Protein AF-A0A8X6Q287-F1 (afdb_monomer)

Solvent-accessible surface area (backbone atoms only — not comparable to full-atom values): 5822 Å² total; per-residue (Å²): 109,68,67,64,54,37,73,71,60,63,93,61,76,41,81,41,77,33,71,49,62,68,57,26,62,59,40,52,80,41,66,56,38,47,49,36,72,46,82,75,79,82,52,89,53,64,66,61,37,51,48,53,54,50,53,51,51,51,52,51,29,41,77,67,72,75,42,55,74,75,39,78,46,77,47,79,41,46,88,56,94,71,87,92,48,74,78,40,79,47,82,44,73,39,118

Foldseek 3Di:
DLLVVLVVPDPAAAEAEDCDPVCQVVQVVGPRYNRDHDPDDQDPDPVVSLVVRVVVSLVVCVVVVSDDFQDKDKDFAAPDDDPPGTDDIDIDGHD

Sequence (95 aa):
TAHLISKYRPRCPILCVTREAVTARQAQVYRAIIAIHFTDEKKSDFMEDVKTRIDYAINFGKKKEILSNGNIIITVTGSRPGKGGTDTIRVINVQ

Structure (mmCIF, N/CA/C/O backbone):
data_AF-A0A8X6Q287-F1
#
_entry.id   AF-A0A8X6Q287-F1
#
loop_
_atom_site.group_PDB
_atom_site.id
_atom_site.type_symbol
_atom_site.label_atom_id
_atom_site.label_alt_id
_atom_site.label_comp_id
_atom_site.label_asym_id
_atom_site.label_entity_id
_atom_site.label_seq_id
_atom_site.pdbx_PDB_ins_code
_atom_site.Cartn_x
_atom_site.Cartn_y
_atom_site.Cartn_z
_atom_site.occupancy
_atom_site.B_iso_or_equiv
_atom_site.auth_seq_id
_atom_site.auth_comp_id
_atom_site.auth_asym_id
_atom_site.auth_atom_id
_atom_site.pdbx_PDB_model_num
ATOM 1 N N . THR A 1 1 ? -2.186 -6.958 -7.666 1.00 92.31 1 THR A N 1
ATOM 2 C CA . THR A 1 1 ? -2.266 -7.223 -6.212 1.00 92.31 1 THR A CA 1
ATOM 3 C C . THR A 1 1 ? -3.470 -6.576 -5.555 1.00 92.31 1 THR A C 1
ATOM 5 O O . THR A 1 1 ? -4.338 -7.311 -5.113 1.00 92.31 1 THR A O 1
ATOM 8 N N . ALA A 1 2 ? -3.596 -5.243 -5.529 1.00 95.44 2 ALA A N 1
ATOM 9 C CA . ALA A 1 2 ? -4.674 -4.575 -4.785 1.00 95.44 2 ALA A CA 1
ATOM 10 C C . ALA A 1 2 ? -6.101 -5.001 -5.206 1.00 95.44 2 ALA A C 1
ATOM 12 O O . ALA A 1 2 ? -6.950 -5.221 -4.346 1.00 95.44 2 ALA A O 1
ATOM 13 N N . HIS A 1 3 ? -6.344 -5.235 -6.503 1.00 95.38 3 HIS A N 1
ATOM 14 C CA . HIS A 1 3 ? -7.613 -5.801 -6.987 1.00 95.38 3 HIS A CA 1
ATOM 15 C C . HIS A 1 3 ? -7.950 -7.169 -6.357 1.00 95.38 3 HIS A C 1
ATOM 17 O O . HIS A 1 3 ? -9.091 -7.403 -5.963 1.00 95.38 3 HIS A O 1
ATOM 23 N N . LEU A 1 4 ? -6.960 -8.056 -6.197 1.00 95.75 4 LEU A N 1
ATOM 24 C CA . LEU A 1 4 ? -7.168 -9.366 -5.569 1.00 95.75 4 LEU A CA 1
ATOM 25 C C . LEU A 1 4 ? -7.500 -9.231 -4.081 1.00 95.75 4 LEU A C 1
ATOM 27 O O . LEU A 1 4 ? -8.328 -9.979 -3.581 1.00 95.75 4 LEU A O 1
ATOM 31 N N . ILE A 1 5 ? -6.916 -8.253 -3.384 1.00 96.50 5 ILE A N 1
ATOM 32 C CA . ILE A 1 5 ? -7.283 -7.950 -1.992 1.00 96.50 5 ILE A CA 1
ATOM 33 C C . ILE A 1 5 ? -8.735 -7.451 -1.936 1.00 96.50 5 ILE A C 1
ATOM 35 O O . ILE A 1 5 ? -9.530 -7.937 -1.135 1.00 96.50 5 ILE A O 1
ATOM 39 N N . SER A 1 6 ? -9.116 -6.541 -2.838 1.00 97.81 6 SER A N 1
ATOM 40 C CA . SER A 1 6 ? -10.486 -6.019 -2.940 1.00 97.81 6 SER A CA 1
ATOM 41 C C . SER A 1 6 ? -11.529 -7.114 -3.212 1.00 97.81 6 SER A C 1
ATOM 43 O O . SER A 1 6 ? -12.634 -7.050 -2.663 1.00 97.81 6 SER A O 1
ATOM 45 N N . LYS A 1 7 ? -11.176 -8.157 -3.983 1.00 97.88 7 LYS A N 1
ATOM 46 C CA . LYS A 1 7 ? -12.031 -9.332 -4.241 1.00 97.88 7 LYS A CA 1
ATOM 47 C C . LYS A 1 7 ? -12.518 -9.994 -2.948 1.00 97.88 7 LYS A C 1
ATOM 49 O O . LYS A 1 7 ? -13.679 -10.381 -2.884 1.00 97.88 7 LYS A O 1
ATOM 54 N N . TYR A 1 8 ? -11.675 -10.070 -1.917 1.00 97.56 8 TYR A N 1
ATOM 55 C CA . TYR A 1 8 ? -12.030 -10.656 -0.617 1.00 97.56 8 TYR A CA 1
ATOM 56 C C . TYR A 1 8 ? -12.792 -9.696 0.312 1.00 97.56 8 TYR A C 1
ATOM 58 O O . TYR A 1 8 ? -13.068 -10.037 1.457 1.00 97.56 8 TYR A O 1
ATOM 66 N N . ARG A 1 9 ? -13.171 -8.508 -0.183 1.00 96.62 9 ARG A N 1
ATOM 67 C CA . ARG A 1 9 ? -14.067 -7.546 0.481 1.00 96.62 9 ARG A CA 1
ATOM 68 C C . ARG A 1 9 ? -13.680 -7.234 1.941 1.00 96.62 9 ARG A C 1
ATOM 70 O O . ARG A 1 9 ? -14.547 -7.310 2.815 1.00 96.62 9 ARG A O 1
ATOM 77 N N . PRO A 1 10 ? -12.430 -6.820 2.229 1.00 96.94 10 PRO A N 1
ATOM 78 C CA . PRO A 1 10 ? -12.075 -6.396 3.578 1.00 96.94 10 PRO A CA 1
ATOM 79 C C . PRO A 1 10 ? -12.983 -5.249 4.050 1.00 96.94 10 PRO A C 1
ATOM 81 O O . PRO A 1 10 ? -13.514 -4.465 3.248 1.00 96.94 10 PRO A O 1
ATOM 84 N N . ARG A 1 11 ? -13.190 -5.180 5.369 1.00 96.31 11 ARG A N 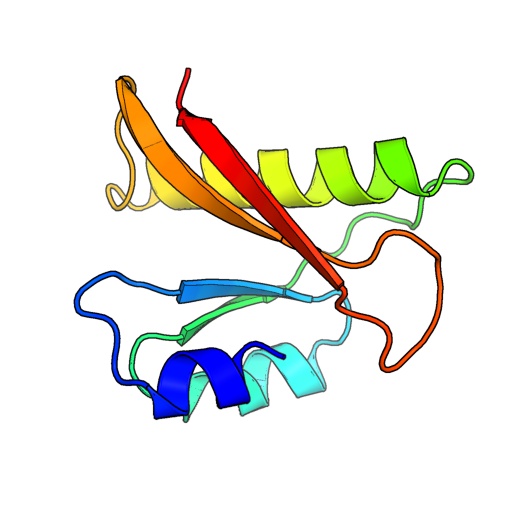1
ATOM 85 C CA . ARG A 1 11 ? -13.957 -4.100 6.013 1.00 96.31 11 ARG A CA 1
ATOM 86 C C . ARG A 1 11 ? -13.157 -2.798 6.102 1.00 96.31 11 ARG A C 1
ATOM 88 O O . ARG A 1 11 ? -13.760 -1.735 6.149 1.00 96.31 11 ARG A O 1
ATOM 95 N N . CYS A 1 12 ? -11.829 -2.885 6.102 1.00 95.31 12 CYS A N 1
ATOM 96 C CA . CYS A 1 12 ? -10.929 -1.739 6.118 1.00 95.31 12 CYS A CA 1
ATOM 97 C C . CYS A 1 12 ? -10.644 -1.197 4.701 1.00 95.31 12 CYS A C 1
ATOM 99 O O . CYS A 1 12 ? -10.780 -1.932 3.714 1.00 95.31 12 CYS A O 1
ATOM 101 N N . PRO A 1 13 ? -10.238 0.081 4.585 1.00 96.88 13 PRO A N 1
ATOM 102 C CA . PRO A 1 13 ? -9.741 0.641 3.333 1.00 96.88 13 PRO A CA 1
ATOM 103 C C . PRO A 1 13 ? -8.397 0.017 2.926 1.00 96.88 13 PRO A C 1
ATOM 105 O O . PRO A 1 13 ? -7.588 -0.382 3.762 1.00 96.88 13 PRO A O 1
ATOM 108 N N . ILE A 1 14 ? -8.146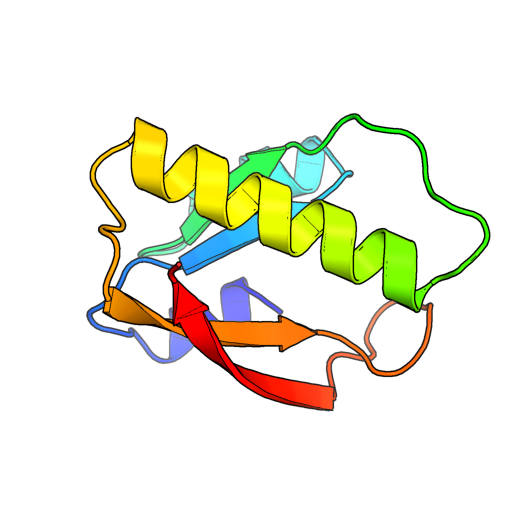 -0.035 1.618 1.00 98.06 14 ILE A N 1
ATOM 109 C CA . ILE A 1 14 ? -6.925 -0.554 0.999 1.00 98.06 14 ILE A CA 1
ATOM 110 C C . ILE A 1 14 ? -6.174 0.627 0.381 1.00 98.06 14 ILE A C 1
ATOM 112 O O . ILE A 1 14 ? -6.554 1.126 -0.678 1.00 98.06 14 ILE A O 1
ATOM 116 N N . LEU A 1 15 ? -5.089 1.062 1.018 1.00 97.81 15 LEU A N 1
ATOM 117 C CA . LEU A 1 15 ? -4.213 2.100 0.474 1.00 97.81 15 LEU A CA 1
ATOM 118 C C . LEU A 1 15 ? -3.281 1.477 -0.580 1.00 97.81 15 LEU A C 1
ATOM 120 O O . LEU A 1 15 ? -2.362 0.729 -0.249 1.00 97.81 15 LEU A O 1
ATOM 124 N N . CYS A 1 16 ? -3.533 1.747 -1.862 1.00 97.44 16 CYS A N 1
ATOM 125 C CA . CYS A 1 16 ? -2.770 1.174 -2.973 1.00 97.44 16 CYS A CA 1
ATOM 126 C C . CYS A 1 16 ? -1.778 2.193 -3.538 1.00 97.44 16 CYS A C 1
ATOM 128 O O . CYS A 1 16 ? -2.155 3.057 -4.328 1.00 97.44 16 CYS A O 1
ATOM 130 N N . VAL A 1 17 ? -0.501 2.051 -3.184 1.00 97.00 17 VAL A N 1
ATOM 131 C CA . VAL A 1 17 ? 0.580 2.910 -3.686 1.00 97.00 17 VAL A CA 1
ATOM 132 C C . VAL A 1 17 ? 1.108 2.398 -5.023 1.00 97.00 17 VAL A C 1
ATOM 134 O O . VAL A 1 17 ? 1.520 1.242 -5.137 1.00 97.00 17 VAL A O 1
ATOM 137 N N . THR A 1 18 ? 1.143 3.261 -6.034 1.00 95.88 18 THR A N 1
ATOM 138 C CA . THR A 1 18 ? 1.703 2.944 -7.355 1.00 95.88 18 THR A CA 1
ATOM 139 C C . THR A 1 18 ? 2.396 4.155 -7.967 1.00 95.88 18 THR A C 1
ATOM 141 O O . THR A 1 18 ? 1.955 5.283 -7.771 1.00 95.88 18 THR A O 1
ATOM 144 N N . ARG A 1 19 ? 3.465 3.922 -8.738 1.00 95.50 19 ARG A N 1
ATOM 145 C CA . ARG A 1 19 ? 4.113 4.958 -9.566 1.00 95.50 19 ARG A CA 1
ATOM 146 C C . ARG A 1 19 ? 3.429 5.154 -10.917 1.00 95.50 19 ARG A C 1
ATOM 148 O O . ARG A 1 19 ? 3.566 6.197 -11.545 1.00 95.50 19 ARG A O 1
ATOM 155 N N . GLU A 1 20 ? 2.670 4.153 -11.353 1.00 95.38 20 GLU A N 1
ATOM 156 C CA . GLU A 1 20 ? 1.986 4.172 -12.639 1.00 95.38 20 GLU A CA 1
ATOM 157 C C . GLU A 1 20 ? 0.644 4.904 -12.518 1.00 95.38 20 GLU A C 1
ATOM 159 O O . GLU A 1 20 ? -0.293 4.407 -11.881 1.00 95.38 20 GLU A O 1
ATOM 164 N N . ALA A 1 21 ? 0.538 6.075 -13.150 1.00 97.06 21 ALA A N 1
ATOM 165 C CA . ALA A 1 21 ? -0.635 6.940 -13.054 1.00 97.06 21 ALA A CA 1
ATOM 166 C C . ALA A 1 21 ? -1.890 6.284 -13.655 1.00 97.06 21 ALA A C 1
ATOM 168 O O . ALA A 1 21 ? -2.994 6.443 -13.128 1.00 97.06 21 ALA A O 1
ATOM 169 N N . VAL A 1 22 ? -1.731 5.503 -14.733 1.00 97.56 22 VAL A N 1
ATOM 170 C CA . VAL A 1 22 ? -2.842 4.747 -15.336 1.00 97.56 22 VAL A CA 1
ATOM 171 C C . VAL A 1 22 ? -3.384 3.717 -14.345 1.00 97.56 22 VAL A C 1
ATOM 173 O O . VAL A 1 22 ? -4.594 3.634 -14.141 1.00 97.56 22 VAL A O 1
ATOM 176 N N . THR A 1 23 ? -2.489 2.997 -13.661 1.00 96.06 23 THR A N 1
ATOM 177 C CA . THR A 1 23 ? -2.863 2.008 -12.639 1.00 96.06 23 THR A CA 1
ATOM 178 C C . THR A 1 23 ? -3.569 2.676 -11.463 1.00 96.06 23 THR A C 1
ATOM 180 O O . THR A 1 23 ? -4.550 2.130 -10.968 1.00 96.06 23 THR A O 1
ATOM 183 N N . ALA A 1 24 ? -3.119 3.860 -11.030 1.00 97.31 24 ALA A N 1
ATOM 184 C CA . ALA A 1 24 ? -3.771 4.595 -9.947 1.00 97.31 24 ALA A CA 1
ATOM 185 C C . ALA A 1 24 ? -5.225 4.946 -10.299 1.00 97.31 24 ALA A C 1
ATOM 187 O O . ALA A 1 24 ? -6.130 4.690 -9.508 1.00 97.31 24 ALA A O 1
ATOM 188 N N . ARG A 1 25 ? -5.465 5.469 -11.509 1.00 97.62 25 ARG A N 1
ATOM 189 C CA . ARG A 1 25 ? -6.820 5.797 -11.982 1.00 97.62 25 ARG A CA 1
ATOM 190 C C . ARG A 1 25 ? -7.701 4.558 -12.104 1.00 97.62 25 ARG A C 1
ATOM 192 O O . ARG A 1 25 ? -8.827 4.563 -11.624 1.00 97.62 25 ARG A O 1
ATOM 199 N N . GLN A 1 26 ? -7.182 3.482 -12.691 1.00 97.88 26 GLN A N 1
ATOM 200 C CA . GLN A 1 26 ? -7.922 2.225 -12.825 1.00 97.88 26 GLN A CA 1
ATOM 201 C C . GLN A 1 26 ? -8.219 1.579 -11.469 1.00 97.88 26 GLN A C 1
ATOM 203 O O . GLN A 1 26 ? -9.271 0.982 -11.290 1.00 97.88 26 GLN A O 1
ATOM 208 N N . ALA A 1 27 ? -7.327 1.701 -10.487 1.00 97.38 27 ALA A N 1
ATOM 209 C CA . ALA A 1 27 ? -7.522 1.095 -9.176 1.00 97.38 27 ALA A CA 1
ATOM 210 C C . ALA A 1 27 ? -8.745 1.654 -8.421 1.00 97.38 27 ALA A C 1
ATOM 212 O O . ALA A 1 27 ? -9.324 0.938 -7.607 1.00 97.38 27 ALA A O 1
ATOM 213 N N . GLN A 1 28 ? -9.169 2.884 -8.731 1.00 94.69 28 GLN A N 1
ATOM 214 C CA . GLN A 1 28 ? -10.315 3.556 -8.104 1.00 94.69 28 GLN A CA 1
ATOM 215 C C . GLN A 1 28 ? -11.664 2.864 -8.374 1.00 94.69 28 GLN A C 1
ATOM 217 O O . GLN A 1 28 ? -12.597 3.051 -7.600 1.00 94.69 28 GLN A O 1
ATOM 222 N N . VAL A 1 29 ? -11.795 2.038 -9.425 1.00 97.12 29 VAL A N 1
ATOM 223 C CA . VAL A 1 29 ? -13.069 1.334 -9.698 1.00 97.12 29 VAL A CA 1
ATOM 224 C C . VAL A 1 29 ? -13.310 0.139 -8.771 1.00 97.12 29 VAL A C 1
ATOM 226 O O . VAL A 1 29 ? -14.413 -0.405 -8.716 1.00 97.12 29 VAL A O 1
ATOM 229 N N . TYR A 1 30 ? -12.286 -0.305 -8.039 1.00 98.06 30 TYR A N 1
ATOM 230 C CA . TYR A 1 30 ? -12.389 -1.458 -7.154 1.00 98.06 30 TYR A CA 1
ATOM 231 C C .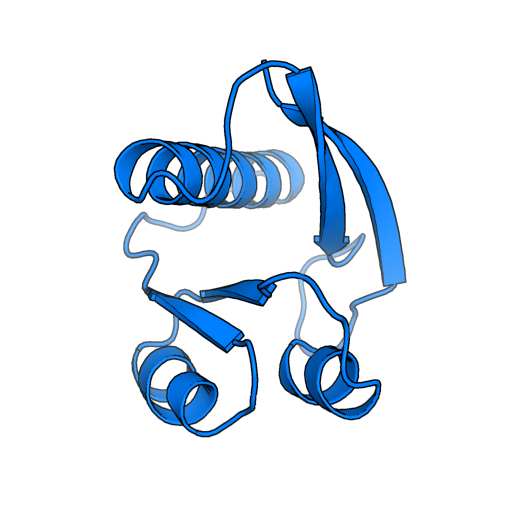 TYR A 1 30 ? -12.771 -1.036 -5.738 1.00 98.06 30 TYR A C 1
ATOM 233 O O . TYR A 1 30 ? -12.198 -0.118 -5.154 1.00 98.06 30 TYR A O 1
ATOM 241 N N . ARG A 1 31 ? -13.710 -1.773 -5.134 1.00 97.25 31 ARG A N 1
ATOM 242 C CA . ARG A 1 31 ? -14.210 -1.479 -3.784 1.00 97.25 31 ARG A CA 1
ATOM 243 C C . ARG A 1 31 ? -13.073 -1.374 -2.769 1.00 97.25 31 ARG A C 1
ATOM 245 O O . ARG A 1 31 ? -12.207 -2.247 -2.716 1.00 97.25 31 ARG A O 1
ATOM 252 N N . ALA A 1 32 ? -13.185 -0.378 -1.895 1.00 96.62 32 ALA A N 1
ATOM 253 C CA . ALA A 1 32 ? -12.282 -0.112 -0.778 1.00 96.62 32 ALA A CA 1
ATOM 254 C C . ALA A 1 32 ? -10.848 0.269 -1.178 1.00 96.62 32 ALA A C 1
ATOM 256 O O . ALA A 1 32 ? -10.063 0.574 -0.286 1.00 96.62 32 ALA A O 1
ATOM 257 N N . ILE A 1 33 ? -10.493 0.293 -2.469 1.00 98.25 33 ILE A N 1
ATOM 258 C CA . ILE A 1 33 ? -9.171 0.751 -2.889 1.00 98.25 33 ILE A CA 1
ATOM 259 C C . ILE A 1 33 ? -9.151 2.275 -2.934 1.00 98.25 33 ILE A C 1
ATOM 261 O O . ILE A 1 33 ? -9.905 2.896 -3.674 1.00 98.25 33 ILE A O 1
ATOM 265 N N . ILE A 1 34 ? -8.230 2.861 -2.179 1.00 97.50 34 ILE A N 1
ATOM 266 C CA . ILE A 1 34 ? -7.842 4.263 -2.288 1.00 97.50 34 ILE A CA 1
ATOM 267 C C . ILE A 1 34 ? -6.480 4.267 -2.971 1.00 97.50 34 ILE A C 1
ATOM 269 O O . ILE A 1 34 ? -5.471 3.861 -2.388 1.00 97.50 34 ILE A O 1
ATOM 273 N N . ALA A 1 35 ? -6.459 4.657 -4.243 1.00 97.50 35 ALA A N 1
ATOM 274 C CA . ALA A 1 35 ? -5.231 4.667 -5.020 1.00 97.50 35 ALA A CA 1
ATOM 275 C C . ALA A 1 35 ? -4.403 5.920 -4.719 1.00 97.50 35 ALA A C 1
ATOM 277 O O . ALA A 1 35 ? -4.921 7.036 -4.731 1.00 97.50 35 ALA A O 1
ATOM 278 N N . ILE A 1 36 ? -3.109 5.717 -4.493 1.00 97.38 36 ILE A N 1
ATOM 279 C CA . ILE A 1 36 ? -2.132 6.753 -4.181 1.00 97.38 36 ILE A CA 1
ATOM 280 C C . ILE A 1 36 ? -1.083 6.744 -5.293 1.00 97.38 36 ILE A C 1
ATOM 282 O O . ILE A 1 36 ? -0.371 5.751 -5.478 1.00 97.38 36 ILE A O 1
ATOM 286 N N . HIS A 1 37 ? -1.001 7.843 -6.044 1.00 97.44 37 HIS A N 1
ATOM 287 C CA . HIS A 1 37 ? 0.035 8.026 -7.058 1.00 97.44 37 HIS A CA 1
ATOM 288 C C . HIS A 1 37 ? 1.304 8.557 -6.389 1.00 97.44 37 HIS A C 1
ATOM 290 O O . HIS A 1 37 ? 1.324 9.671 -5.877 1.00 97.44 37 HIS A O 1
ATOM 296 N N . PHE A 1 38 ? 2.339 7.724 -6.354 1.00 97.44 38 PHE A N 1
ATOM 297 C CA . PHE A 1 38 ? 3.638 8.042 -5.774 1.00 97.44 38 PHE A CA 1
ATOM 298 C C . PHE A 1 38 ? 4.584 8.506 -6.878 1.00 97.44 38 PHE A C 1
ATOM 300 O O . PHE A 1 38 ? 4.854 7.747 -7.808 1.00 97.44 38 PHE A O 1
ATOM 307 N N . THR A 1 39 ? 5.059 9.743 -6.794 1.00 96.25 39 THR A N 1
ATOM 308 C CA . THR A 1 39 ? 5.852 10.379 -7.855 1.00 96.25 39 THR A CA 1
ATOM 309 C C . THR A 1 39 ? 7.347 10.393 -7.578 1.00 96.25 39 THR A C 1
ATOM 311 O O . THR A 1 39 ? 8.106 10.690 -8.495 1.00 96.25 39 THR A O 1
ATOM 314 N N . ASP A 1 40 ? 7.780 10.060 -6.359 1.00 95.75 40 ASP A N 1
ATOM 315 C CA . ASP A 1 40 ? 9.202 10.116 -6.032 1.00 95.75 40 ASP A CA 1
ATOM 316 C C . ASP A 1 40 ? 9.985 9.061 -6.818 1.00 95.75 40 ASP A C 1
ATOM 318 O O . ASP A 1 40 ? 9.514 7.941 -7.104 1.00 95.75 40 ASP A O 1
ATOM 322 N N . GLU A 1 41 ? 11.222 9.433 -7.137 1.00 94.44 41 GLU A N 1
ATOM 323 C CA . GLU A 1 41 ? 12.145 8.600 -7.888 1.00 94.44 41 GLU A CA 1
ATOM 324 C C . GLU A 1 41 ? 12.385 7.254 -7.198 1.00 94.44 41 GLU A C 1
ATOM 326 O O . GLU A 1 41 ? 12.213 7.071 -5.987 1.00 94.44 41 GLU A O 1
ATOM 331 N N . LYS A 1 42 ? 12.724 6.252 -8.007 1.00 93.44 42 LYS A N 1
ATOM 332 C CA . LYS A 1 42 ? 13.022 4.916 -7.504 1.00 93.44 42 LYS A CA 1
ATOM 333 C C . LYS A 1 42 ? 14.386 4.933 -6.820 1.00 93.44 42 LYS A C 1
ATOM 335 O O . LYS A 1 42 ? 15.379 5.270 -7.459 1.00 93.44 42 LYS A O 1
ATOM 340 N N . LYS A 1 43 ? 14.442 4.501 -5.558 1.00 93.88 43 LYS A N 1
ATOM 341 C CA . LYS A 1 43 ? 15.720 4.334 -4.853 1.00 93.88 43 LYS A CA 1
ATOM 342 C C . LYS A 1 43 ? 16.493 3.122 -5.383 1.00 93.88 43 LYS A C 1
ATOM 344 O O . LYS A 1 43 ? 15.900 2.169 -5.899 1.00 93.88 43 LYS A O 1
ATOM 349 N N . SER A 1 44 ? 17.819 3.175 -5.264 1.00 92.94 44 SER A N 1
ATOM 350 C CA . SER A 1 44 ? 18.720 2.087 -5.665 1.00 92.94 44 SER A CA 1
ATOM 351 C C . SER A 1 44 ? 18.505 0.840 -4.808 1.00 92.94 44 SER A C 1
ATOM 353 O O . SER A 1 44 ? 18.364 -0.255 -5.355 1.00 92.94 44 SER A O 1
ATOM 355 N N . ASP A 1 45 ? 18.406 1.012 -3.486 1.00 94.50 45 ASP A N 1
ATOM 356 C CA . ASP A 1 45 ? 18.014 -0.065 -2.587 1.00 94.50 45 ASP A CA 1
ATOM 357 C C . ASP A 1 45 ? 16.506 -0.323 -2.664 1.00 94.50 45 ASP A C 1
ATOM 359 O O . ASP A 1 45 ? 15.665 0.552 -2.437 1.00 94.50 45 ASP A O 1
ATOM 363 N N . PHE A 1 46 ? 16.158 -1.568 -2.976 1.00 90.75 46 PHE A N 1
ATOM 364 C CA . PHE A 1 46 ? 14.772 -1.979 -3.142 1.00 90.75 46 PHE A CA 1
ATOM 365 C C . PHE A 1 46 ? 13.998 -1.936 -1.821 1.00 90.75 46 PHE A C 1
ATOM 367 O O . PHE A 1 46 ? 12.823 -1.563 -1.813 1.00 90.75 46 PHE A O 1
ATOM 374 N N . MET A 1 47 ? 14.634 -2.311 -0.709 1.00 91.88 47 MET A N 1
ATOM 375 C CA . MET A 1 47 ? 13.960 -2.355 0.588 1.00 91.88 47 MET A CA 1
ATOM 376 C C . MET A 1 47 ? 13.700 -0.950 1.122 1.00 91.88 47 MET A C 1
ATOM 378 O O . MET A 1 47 ? 12.604 -0.673 1.614 1.00 91.88 47 MET A O 1
ATOM 382 N N . GLU A 1 48 ? 14.653 -0.040 0.949 1.00 94.75 48 GLU A N 1
ATOM 383 C CA . GLU A 1 48 ? 14.482 1.375 1.248 1.00 94.75 48 GLU A CA 1
ATOM 384 C C . GLU A 1 48 ? 13.407 2.021 0.358 1.00 94.75 48 GLU A C 1
ATOM 386 O O . GLU A 1 48 ? 12.577 2.791 0.850 1.00 94.75 48 GLU A O 1
ATOM 391 N N . ASP A 1 49 ? 13.350 1.671 -0.932 1.00 94.88 49 ASP A N 1
ATOM 392 C CA . ASP A 1 49 ? 12.296 2.124 -1.849 1.00 94.88 49 ASP A CA 1
ATOM 393 C C . ASP A 1 49 ? 10.897 1.681 -1.395 1.00 94.88 49 ASP A C 1
ATOM 395 O O . ASP A 1 49 ? 9.935 2.455 -1.417 1.00 94.88 49 ASP A O 1
ATOM 399 N N . VAL A 1 50 ? 10.768 0.416 -0.983 1.00 94.12 50 VAL A N 1
ATOM 400 C CA . VAL A 1 50 ? 9.520 -0.138 -0.447 1.00 94.12 50 VAL A CA 1
ATOM 401 C C . V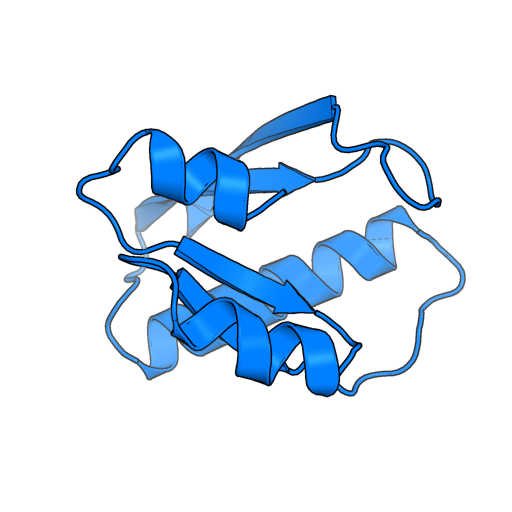AL A 1 50 ? 9.139 0.570 0.851 1.00 94.12 50 VAL A C 1
ATOM 403 O O . VAL A 1 50 ? 7.985 0.976 0.992 1.00 94.12 50 VAL A O 1
ATOM 406 N N . LYS A 1 51 ? 10.093 0.761 1.769 1.00 94.75 51 LYS A N 1
ATOM 407 C CA . LYS A 1 51 ? 9.865 1.462 3.037 1.00 94.75 51 LYS A CA 1
ATOM 408 C C . LYS A 1 51 ? 9.387 2.895 2.805 1.00 94.75 51 LYS A C 1
ATOM 410 O O . LYS A 1 51 ? 8.351 3.272 3.337 1.00 94.75 51 LYS A O 1
ATOM 415 N N . THR A 1 52 ? 10.053 3.638 1.923 1.00 96.88 52 THR A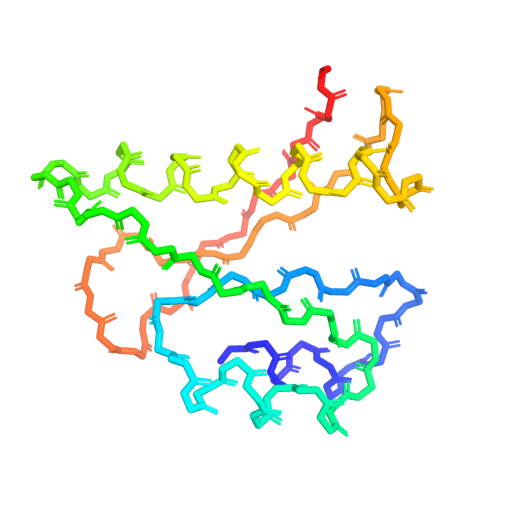 N 1
ATOM 416 C CA . THR A 1 52 ? 9.678 5.020 1.577 1.00 96.88 52 THR A CA 1
ATOM 417 C C . THR A 1 52 ? 8.229 5.102 1.076 1.00 96.88 52 THR A C 1
ATOM 419 O O . THR A 1 52 ? 7.473 5.985 1.475 1.00 96.88 52 THR A O 1
ATOM 422 N N . ARG A 1 53 ? 7.792 4.134 0.257 1.00 96.56 53 ARG A N 1
ATOM 423 C CA . ARG A 1 53 ? 6.398 4.054 -0.213 1.00 96.56 53 ARG A CA 1
ATOM 424 C C . ARG A 1 53 ? 5.399 3.710 0.892 1.00 96.56 53 ARG A C 1
ATOM 426 O O . ARG A 1 53 ? 4.282 4.225 0.872 1.00 96.56 53 ARG A O 1
ATOM 433 N N . ILE A 1 54 ? 5.774 2.839 1.829 1.00 96.38 54 ILE A N 1
ATOM 434 C CA . ILE A 1 54 ? 4.946 2.513 3.000 1.00 96.38 54 ILE A CA 1
ATOM 435 C C . ILE A 1 54 ? 4.785 3.757 3.878 1.00 96.38 54 ILE A C 1
ATOM 437 O O . ILE A 1 54 ? 3.657 4.114 4.211 1.00 96.38 54 ILE A O 1
ATOM 441 N N . ASP A 1 55 ? 5.880 4.453 4.179 1.00 96.50 55 ASP A N 1
ATOM 442 C CA . ASP A 1 55 ? 5.872 5.663 5.004 1.00 96.50 55 ASP A CA 1
ATOM 443 C C . ASP A 1 55 ? 5.021 6.767 4.355 1.00 96.50 55 ASP A C 1
ATOM 445 O O . ASP A 1 55 ? 4.204 7.408 5.020 1.00 96.50 55 ASP A O 1
ATOM 449 N N . TYR A 1 56 ? 5.111 6.925 3.030 1.00 97.56 56 TYR A N 1
ATOM 450 C CA . TYR A 1 56 ? 4.238 7.827 2.276 1.00 97.56 56 TYR A CA 1
ATOM 451 C C . TYR A 1 56 ? 2.751 7.468 2.433 1.00 97.56 56 TYR A C 1
ATOM 453 O O . TYR A 1 56 ? 1.921 8.348 2.667 1.00 97.56 56 TYR A O 1
ATOM 461 N N . ALA A 1 57 ? 2.397 6.180 2.342 1.00 97.62 57 ALA A N 1
ATOM 462 C CA . ALA A 1 57 ? 1.019 5.721 2.520 1.00 97.62 57 ALA A CA 1
ATOM 463 C C . ALA A 1 57 ? 0.500 5.968 3.940 1.00 97.62 57 ALA A C 1
ATOM 465 O O . ALA A 1 57 ? -0.651 6.373 4.106 1.00 97.62 57 ALA A O 1
ATOM 466 N N . ILE A 1 58 ? 1.343 5.747 4.951 1.00 97.06 58 ILE A N 1
ATOM 467 C CA . ILE A 1 58 ? 1.013 6.008 6.355 1.00 97.06 58 ILE A CA 1
ATOM 468 C C . ILE A 1 58 ? 0.739 7.499 6.547 1.00 97.06 58 ILE A C 1
ATOM 470 O O . ILE A 1 58 ? -0.315 7.862 7.066 1.00 97.06 58 ILE A O 1
ATOM 474 N N . ASN A 1 59 ? 1.632 8.367 6.066 1.00 96.81 59 ASN A N 1
ATOM 475 C CA . ASN A 1 59 ? 1.470 9.819 6.166 1.00 96.81 59 ASN A CA 1
ATOM 476 C C . ASN A 1 59 ? 0.218 10.312 5.429 1.00 96.81 59 ASN A C 1
ATOM 478 O O . ASN A 1 59 ? -0.527 11.141 5.954 1.00 96.81 59 ASN A O 1
ATOM 482 N N . PHE A 1 60 ? -0.058 9.765 4.243 1.00 97.31 60 PHE A N 1
ATOM 483 C CA . PHE A 1 60 ? -1.299 10.029 3.522 1.00 97.31 60 PHE A CA 1
ATOM 484 C C . PHE A 1 60 ? -2.528 9.594 4.334 1.00 97.31 60 PHE A C 1
ATOM 486 O O . PHE A 1 60 ? -3.478 10.364 4.465 1.00 97.31 60 PHE A O 1
ATOM 493 N N . GLY A 1 61 ? -2.503 8.386 4.906 1.00 97.06 61 GLY A N 1
ATOM 494 C CA . GLY A 1 61 ? -3.585 7.845 5.727 1.00 97.06 61 GLY A CA 1
ATOM 495 C C . GLY A 1 61 ? -3.850 8.681 6.977 1.00 97.06 61 GLY A C 1
ATOM 496 O O . GLY A 1 61 ? -5.009 8.963 7.272 1.00 97.06 61 GLY A O 1
ATOM 497 N N . LYS A 1 62 ? -2.796 9.157 7.651 1.00 96.75 62 LYS A N 1
ATOM 498 C CA . LYS A 1 62 ? -2.908 10.090 8.782 1.00 96.75 62 LYS A CA 1
ATOM 499 C C . LYS A 1 62 ? -3.520 11.422 8.370 1.00 96.75 62 LYS A C 1
ATOM 501 O O . LYS A 1 62 ? -4.473 11.879 8.987 1.00 96.75 62 LYS A O 1
ATOM 506 N N . LYS A 1 63 ? -3.029 12.021 7.280 1.00 97.06 63 LYS A N 1
ATOM 507 C CA . LYS A 1 63 ? -3.549 13.295 6.755 1.00 97.06 63 LYS A CA 1
ATOM 508 C C . LYS A 1 63 ? -5.020 13.209 6.333 1.00 97.06 63 LYS A C 1
ATOM 510 O O . LYS A 1 63 ? -5.713 14.220 6.317 1.00 97.06 63 LYS A O 1
ATOM 515 N N . LYS A 1 64 ? -5.481 12.023 5.934 1.00 96.00 64 LYS A N 1
ATOM 516 C CA . LYS A 1 64 ? -6.874 11.749 5.562 1.00 96.00 64 LYS A CA 1
ATOM 517 C C . LYS A 1 64 ? -7.727 11.230 6.720 1.00 96.00 64 LYS A C 1
ATOM 519 O O . LYS A 1 64 ? -8.856 10.833 6.460 1.00 96.00 64 LYS A O 1
ATOM 524 N N . GLU A 1 65 ? -7.192 11.206 7.943 1.00 95.50 65 GLU A N 1
ATOM 525 C CA . GLU A 1 65 ? -7.876 10.707 9.146 1.00 95.50 65 GLU A CA 1
ATOM 526 C C . GLU A 1 65 ? -8.361 9.249 9.008 1.00 95.50 65 GLU A C 1
ATOM 528 O O . GLU A 1 65 ? -9.289 8.804 9.675 1.00 95.50 65 GLU A O 1
ATOM 533 N N . ILE A 1 66 ? -7.709 8.479 8.130 1.00 95.56 66 ILE A N 1
ATOM 534 C CA . ILE A 1 66 ? -7.947 7.040 7.944 1.00 95.56 66 ILE A CA 1
ATOM 535 C C . ILE A 1 66 ? -7.162 6.238 8.984 1.00 95.56 66 ILE A C 1
ATOM 537 O O . ILE A 1 66 ? -7.589 5.159 9.393 1.00 95.56 66 ILE A O 1
ATOM 541 N N . LEU A 1 67 ? -5.985 6.743 9.360 1.00 96.44 67 LEU A N 1
ATOM 542 C CA . LEU A 1 67 ? -5.066 6.113 10.300 1.00 96.44 67 LEU A CA 1
ATOM 543 C C . LEU A 1 67 ? -4.742 7.079 11.436 1.00 96.44 67 LEU A C 1
ATOM 545 O O . LEU A 1 67 ? -4.450 8.247 11.193 1.00 96.44 67 LEU A O 1
ATOM 549 N N . SER A 1 68 ? -4.685 6.544 12.649 1.00 95.75 68 SER A N 1
ATOM 550 C CA . SER A 1 68 ? -4.193 7.230 13.843 1.00 95.75 68 SER A CA 1
ATOM 551 C C . SER A 1 68 ? -3.003 6.481 14.437 1.00 95.75 68 SER A C 1
ATOM 553 O O . SER A 1 68 ? -2.803 5.289 1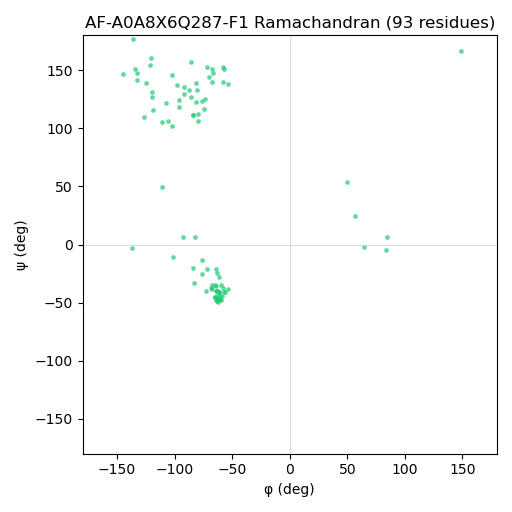4.181 1.00 95.75 68 SER A O 1
ATOM 555 N N . ASN A 1 69 ? -2.207 7.170 15.254 1.00 95.12 69 ASN A N 1
ATOM 556 C CA . ASN A 1 69 ? -1.122 6.532 15.998 1.00 95.12 69 ASN A CA 1
ATOM 557 C C . ASN A 1 69 ? -1.685 5.402 16.881 1.00 95.12 69 ASN A C 1
ATOM 559 O O . ASN A 1 69 ? -2.770 5.525 17.452 1.00 95.12 69 ASN A O 1
ATOM 563 N N . GLY A 1 70 ? -0.966 4.283 16.957 1.00 94.62 70 GLY A N 1
ATOM 564 C CA . GLY A 1 70 ? -1.401 3.065 17.645 1.00 94.62 70 GLY A CA 1
ATOM 565 C C . GLY A 1 70 ? -2.313 2.150 16.820 1.00 94.62 70 GLY A C 1
ATOM 566 O O . GLY A 1 70 ? -2.637 1.055 17.275 1.00 94.62 70 GLY A O 1
ATOM 567 N N . ASN A 1 71 ? -2.730 2.541 15.609 1.00 95.25 71 ASN A N 1
ATOM 568 C CA . ASN A 1 71 ? -3.435 1.624 14.713 1.00 95.25 71 ASN A CA 1
ATOM 569 C C . ASN A 1 71 ? -2.494 0.545 14.169 1.00 95.25 71 ASN A C 1
ATOM 571 O O . ASN A 1 71 ? -1.336 0.805 13.843 1.00 95.25 71 ASN A O 1
ATOM 575 N N . ILE A 1 72 ? -3.036 -0.659 13.999 1.00 96.62 72 ILE A N 1
ATOM 576 C CA . ILE A 1 72 ? -2.353 -1.768 13.340 1.00 96.62 72 ILE A CA 1
ATOM 577 C C . ILE A 1 72 ? -2.705 -1.735 11.854 1.00 96.62 72 ILE A C 1
ATOM 579 O O . ILE A 1 72 ? -3.882 -1.704 11.492 1.00 96.62 72 ILE A O 1
ATOM 583 N N . ILE A 1 73 ? -1.694 -1.800 10.990 1.00 97.06 73 ILE A N 1
ATOM 584 C CA . ILE A 1 73 ? -1.881 -1.945 9.544 1.00 97.06 73 ILE A CA 1
ATOM 585 C C . ILE A 1 73 ? -1.189 -3.200 9.020 1.00 97.06 73 ILE A C 1
ATOM 587 O O . ILE A 1 73 ? -0.213 -3.699 9.585 1.00 97.06 73 ILE A O 1
ATOM 591 N N . ILE A 1 74 ? -1.708 -3.705 7.904 1.00 97.62 74 ILE A N 1
ATOM 592 C CA . ILE A 1 74 ? -1.143 -4.839 7.180 1.00 97.62 74 ILE A CA 1
ATOM 593 C C . ILE A 1 74 ? -0.503 -4.303 5.905 1.00 97.62 74 ILE A C 1
ATOM 595 O O . ILE A 1 7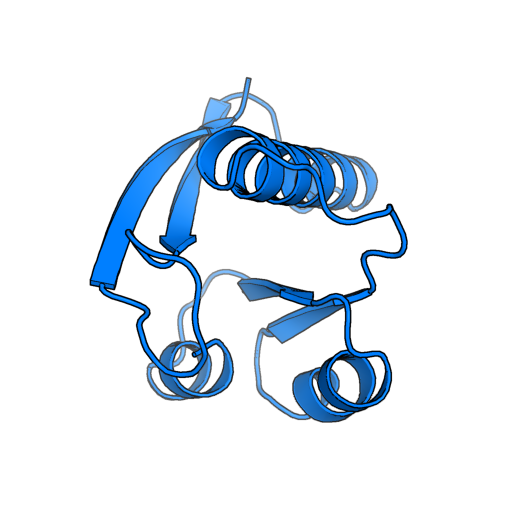4 ? -1.173 -3.693 5.071 1.00 97.62 74 ILE A O 1
ATOM 599 N N . THR A 1 75 ? 0.791 -4.551 5.739 1.00 96.88 75 THR A N 1
ATOM 600 C CA . THR A 1 75 ? 1.514 -4.244 4.503 1.00 96.88 75 THR A CA 1
ATOM 601 C C . THR A 1 75 ? 1.631 -5.497 3.653 1.00 96.88 75 THR A C 1
ATOM 603 O O . THR A 1 75 ? 1.889 -6.588 4.162 1.00 96.88 75 THR A O 1
ATOM 606 N N . VAL A 1 76 ? 1.417 -5.334 2.350 1.00 96.62 76 VAL A N 1
ATOM 607 C CA . VAL A 1 76 ? 1.476 -6.413 1.365 1.00 96.62 76 VAL A CA 1
ATOM 608 C C . VAL A 1 76 ? 2.438 -5.985 0.262 1.00 96.62 76 VAL A C 1
ATOM 610 O O . VAL A 1 76 ? 2.150 -5.057 -0.497 1.00 96.62 76 VAL A O 1
ATOM 613 N N . THR A 1 77 ? 3.601 -6.627 0.200 1.00 94.69 77 THR A N 1
ATOM 614 C CA . THR A 1 77 ? 4.718 -6.248 -0.677 1.00 94.69 77 THR A CA 1
ATOM 615 C C . THR A 1 77 ? 5.341 -7.4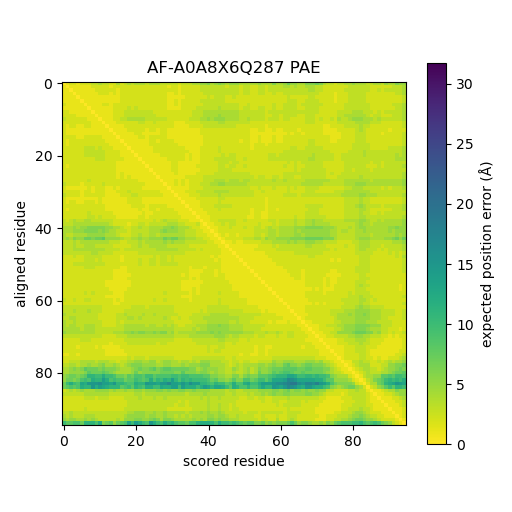75 -1.350 1.00 94.69 77 THR A C 1
ATOM 617 O O . THR A 1 77 ? 4.904 -8.608 -1.146 1.00 94.69 77 THR A O 1
ATOM 620 N N . GLY A 1 78 ? 6.325 -7.250 -2.222 1.00 91.69 78 GLY A N 1
ATOM 621 C CA . GLY A 1 78 ? 7.186 -8.312 -2.746 1.00 91.69 78 GLY A CA 1
ATOM 622 C C . GLY A 1 78 ? 8.545 -8.306 -2.052 1.00 91.69 78 GLY A C 1
ATOM 623 O O . GLY A 1 78 ? 9.052 -7.233 -1.726 1.00 91.69 78 GLY A O 1
ATOM 624 N N . SER A 1 79 ? 9.133 -9.485 -1.858 1.00 87.50 79 SER A N 1
ATOM 625 C CA . SER A 1 79 ? 10.483 -9.680 -1.310 1.00 87.50 79 SER A CA 1
ATOM 626 C C . SER A 1 79 ? 11.588 -9.270 -2.285 1.00 87.50 79 SER A C 1
ATOM 628 O O . SER A 1 79 ? 12.714 -8.998 -1.876 1.00 87.50 79 SER A O 1
ATOM 630 N N . ARG A 1 80 ? 11.268 -9.221 -3.584 1.00 88.31 80 ARG A N 1
ATOM 631 C CA . ARG A 1 80 ? 12.200 -8.952 -4.683 1.00 88.31 80 ARG A CA 1
ATOM 632 C C . ARG A 1 80 ? 11.620 -7.938 -5.676 1.00 88.31 80 ARG A C 1
ATOM 634 O O . ARG A 1 80 ? 10.397 -7.882 -5.848 1.00 88.31 80 ARG A O 1
ATOM 641 N N . PRO A 1 81 ? 12.469 -7.152 -6.365 1.00 86.62 81 PRO A N 1
ATOM 642 C CA . PRO A 1 81 ? 12.018 -6.272 -7.433 1.00 86.62 81 PRO A CA 1
ATOM 643 C C . PRO A 1 81 ? 11.515 -7.087 -8.629 1.00 86.62 81 PRO A C 1
ATOM 645 O O . PRO A 1 81 ? 12.119 -8.081 -9.019 1.00 86.62 81 PRO A O 1
ATOM 648 N N . GLY A 1 82 ? 10.424 -6.638 -9.247 1.00 82.12 82 GLY A N 1
ATOM 649 C CA . GLY A 1 82 ? 9.860 -7.281 -10.433 1.00 82.12 82 GLY A CA 1
ATOM 650 C C . GLY A 1 82 ? 8.344 -7.137 -10.512 1.00 82.12 82 GLY A C 1
ATOM 651 O O . GLY A 1 82 ? 7.682 -6.751 -9.547 1.00 82.12 82 GLY A O 1
ATOM 652 N N . LYS A 1 83 ? 7.778 -7.436 -11.685 1.00 74.44 83 LYS A N 1
ATOM 653 C CA . LYS A 1 83 ? 6.323 -7.518 -11.871 1.00 74.44 83 LYS A CA 1
ATOM 654 C C . LYS A 1 83 ? 5.832 -8.889 -11.390 1.00 74.44 83 LYS A C 1
ATOM 656 O O . LYS A 1 83 ? 6.467 -9.895 -11.669 1.00 74.44 83 LYS A O 1
ATOM 661 N N . GLY A 1 84 ? 4.691 -8.928 -10.699 1.00 69.88 84 GLY A N 1
ATOM 662 C CA . GLY A 1 84 ? 3.987 -10.181 -10.381 1.00 69.88 84 GLY A CA 1
ATOM 663 C C . GLY A 1 84 ? 4.443 -10.952 -9.132 1.00 69.88 84 GLY A C 1
ATOM 664 O O . GLY A 1 84 ? 3.924 -12.034 -8.900 1.00 69.88 84 GLY A O 1
ATOM 665 N N . GLY A 1 85 ? 5.348 -10.412 -8.307 1.00 77.75 85 GLY A N 1
ATOM 666 C CA . GLY A 1 85 ? 5.942 -11.122 -7.160 1.00 77.75 85 GLY A CA 1
ATOM 667 C C . GLY A 1 85 ? 5.525 -10.609 -5.778 1.00 77.75 85 GLY A C 1
ATOM 668 O O . GLY A 1 85 ? 6.388 -10.309 -4.964 1.00 77.75 85 GLY A O 1
ATOM 669 N N . THR A 1 86 ? 4.228 -10.433 -5.506 1.00 90.69 86 THR A N 1
ATOM 670 C CA . THR A 1 86 ? 3.780 -10.127 -4.132 1.00 90.69 86 THR A CA 1
ATOM 671 C C . THR A 1 86 ? 3.746 -11.413 -3.307 1.00 90.69 86 THR A C 1
ATOM 673 O O . THR A 1 86 ? 2.905 -12.269 -3.564 1.00 90.69 86 THR A O 1
ATOM 676 N N . ASP A 1 87 ? 4.627 -11.528 -2.317 1.00 93.56 87 ASP A N 1
ATOM 677 C CA . ASP A 1 87 ? 4.825 -12.737 -1.502 1.00 93.56 87 ASP A CA 1
ATOM 678 C C . ASP A 1 87 ? 4.991 -12.447 0.001 1.00 93.56 87 ASP A C 1
ATOM 680 O O . ASP A 1 87 ? 5.101 -13.371 0.801 1.00 93.56 87 ASP A O 1
ATOM 684 N N . THR A 1 88 ? 5.007 -11.174 0.401 1.00 93.56 88 THR A N 1
ATOM 685 C CA . THR A 1 88 ? 5.330 -10.766 1.769 1.00 93.56 88 THR A CA 1
ATOM 686 C C . THR A 1 88 ? 4.154 -10.024 2.396 1.00 93.56 88 THR A C 1
ATOM 688 O O . THR A 1 88 ? 3.673 -9.028 1.851 1.00 93.56 88 THR A O 1
ATOM 691 N N . ILE A 1 89 ? 3.720 -10.482 3.572 1.00 96.12 89 ILE A N 1
ATOM 692 C CA . ILE A 1 89 ? 2.710 -9.823 4.409 1.00 96.12 89 ILE A CA 1
ATOM 693 C C . ILE A 1 89 ? 3.349 -9.487 5.757 1.00 96.12 89 ILE A C 1
ATOM 695 O O . ILE A 1 89 ? 3.975 -10.351 6.370 1.00 96.12 89 ILE A O 1
ATOM 699 N N . ARG A 1 90 ? 3.200 -8.245 6.232 1.00 95.81 90 ARG A N 1
ATOM 700 C CA . ARG A 1 90 ? 3.677 -7.833 7.564 1.00 95.81 90 ARG A CA 1
ATOM 701 C C . ARG A 1 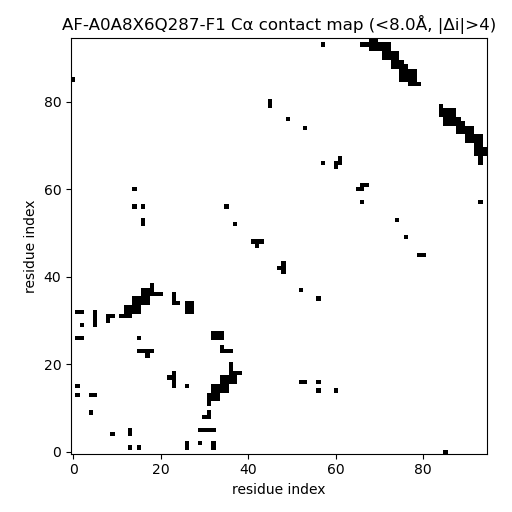90 ? 2.610 -7.056 8.313 1.00 95.81 90 ARG A C 1
ATOM 703 O O . ARG A 1 90 ? 1.932 -6.216 7.725 1.00 95.81 90 ARG A O 1
ATOM 710 N N . VAL A 1 91 ? 2.522 -7.302 9.614 1.00 96.88 91 VAL A N 1
ATOM 711 C CA . VAL A 1 91 ? 1.699 -6.536 10.552 1.00 96.88 91 VAL A CA 1
ATOM 712 C C . VAL A 1 91 ? 2.597 -5.496 11.211 1.00 96.88 91 VAL A C 1
ATOM 714 O O . VAL A 1 91 ? 3.638 -5.854 11.758 1.00 96.88 91 VAL A O 1
ATOM 717 N N . ILE A 1 92 ? 2.231 -4.219 11.122 1.00 96.00 92 ILE A N 1
ATOM 718 C CA . ILE A 1 92 ? 3.017 -3.115 11.684 1.00 96.00 92 ILE A CA 1
ATOM 719 C C . ILE A 1 92 ? 2.118 -2.164 12.475 1.00 96.00 92 ILE A C 1
ATOM 721 O O . ILE A 1 92 ? 0.954 -1.964 12.127 1.00 96.00 92 ILE A O 1
ATOM 725 N N . ASN A 1 93 ? 2.675 -1.572 13.529 1.00 95.81 93 ASN A N 1
ATOM 726 C CA . ASN A 1 93 ? 2.028 -0.496 14.274 1.00 95.81 93 ASN A CA 1
ATOM 727 C C . ASN A 1 93 ? 2.361 0.851 13.639 1.00 95.81 93 ASN A C 1
ATOM 729 O O . ASN A 1 93 ? 3.524 1.140 13.355 1.00 95.81 93 ASN A O 1
ATOM 733 N N . VAL A 1 94 ? 1.337 1.678 13.455 1.00 93.88 94 VAL A N 1
ATOM 734 C CA . VAL A 1 94 ? 1.493 3.077 13.070 1.00 93.88 94 VAL A CA 1
ATOM 735 C C . VAL A 1 94 ? 1.990 3.849 14.290 1.00 93.88 94 VAL A C 1
ATOM 737 O O . VAL A 1 94 ? 1.298 3.911 15.307 1.00 93.88 94 VAL A O 1
ATOM 740 N N . GLN A 1 95 ? 3.191 4.413 14.183 1.00 83.44 95 GLN A N 1
ATOM 741 C CA . GLN A 1 95 ? 3.780 5.315 15.178 1.00 83.44 95 GLN A CA 1
ATOM 742 C C . GLN A 1 95 ? 3.399 6.747 14.882 1.00 83.44 95 GLN A C 1
ATOM 744 O O . GLN A 1 95 ? 3.482 7.099 13.687 1.00 83.44 95 GLN A O 1
#

Secondary structure (DSSP, 8-state):
-HHHHHHT--SS-EEEEES-HHHHHHHTTSTTEEEEE--SPPPSSHHHHHHHHHHHHHHHHHHTTS--TT-EEEEEE-SSSSSS---EEEEEE--

Mean predicted aligned error: 2.89 Å

Organism: Nephila pilipes (NCBI:txid299642)

Radius of gyration: 12.91 Å; Cα contacts (8 Å, |Δi|>4): 127; chains: 1; bounding box: 33×26×33 Å

Nearest PDB structures (foldseek):
  3h6o-assembly1_C  TM=9.895E-01  e=3.006E-09  Homo sapiens
  6nn4-assembly1_A  TM=9.873E-01  e=9.661E-09  Homo sapiens
  5sce-assembly2_F  TM=9.867E-01  e=1.562E-08  Homo sapiens
  6nn4-assembly1_B  TM=9.865E-01  e=2.359E-08  Homo sapiens
  7frv-assembly2_E  TM=9.900E-01  e=3.815E-08  Homo sapiens

pLDDT: mean 94.75, std 4.75, range [69.88, 98.25]

InterPro domains:
  IPR015795 Pyruvate kinase, C-terminal [PF02887] (1-92)
  IPR036918 Pyruvate kinase, C-terminal domain superfamily [G3DSA:3.40.1380.20] (1-95)
  IPR036918 Pyruvate kinase, C-terminal domain superfamily [SSF52935] (1-94)